Protein AF-A0A1D6E567-F1 (afdb_monomer_lite)

Sequence (140 aa):
MVDAGRLPPLGPAAMFMQGTKRMPGTAVTKSVVATEPGGKKREEIFVDIIERISVTFSSSGYILTSEIDGTIQMKSYLTGNPEIRLALNEDLSIGRTGSSSYDYRSSSGGGTVILDDCNFHESVHLDSFDIDRTLTLVST

Secondary structure (DSSP, 8-state):
------PPP--GGGGG--------GGGGGS-TT---TTPPPP--EEEEEEEEEEEEE-TTS-EEEEEEEEEEEEEE--TT---EEEE--TT-EES--S--------TTS----EES-----TTEE-TTHHHH-EEEE---

Structure (mmCIF, N/CA/C/O backbone):
data_AF-A0A1D6E567-F1
#
_entry.id   AF-A0A1D6E567-F1
#
loop_
_atom_site.group_PDB
_atom_site.id
_atom_site.type_symbol
_atom_site.label_atom_id
_atom_site.label_alt_id
_atom_site.label_comp_id
_atom_site.label_asym_id
_atom_site.label_entity_id
_atom_site.label_seq_id
_atom_site.pdbx_PDB_ins_code
_atom_site.Cartn_x
_atom_site.Cartn_y
_atom_site.Cartn_z
_atom_site.occupancy
_atom_site.B_iso_or_equiv
_atom_site.auth_seq_id
_atom_site.auth_comp_id
_atom_site.auth_asym_id
_atom_site.auth_atom_id
_atom_site.pdbx_PDB_model_num
ATOM 1 N N . MET A 1 1 ? 13.435 2.380 69.850 1.00 41.59 1 MET A N 1
ATOM 2 C CA . MET A 1 1 ? 14.507 1.373 69.713 1.00 41.59 1 MET A CA 1
ATOM 3 C C . MET A 1 1 ? 14.125 0.493 68.537 1.00 41.59 1 MET A C 1
ATOM 5 O O . MET A 1 1 ? 13.163 -0.249 68.654 1.00 41.59 1 MET A O 1
ATOM 9 N N . VAL A 1 2 ? 14.746 0.719 67.379 1.00 43.09 2 VAL A N 1
ATOM 10 C CA . VAL A 1 2 ? 14.438 0.023 66.118 1.00 43.09 2 VAL A CA 1
ATOM 11 C C . VAL A 1 2 ? 15.295 -1.237 66.016 1.00 43.09 2 VAL A C 1
ATOM 13 O O . VAL A 1 2 ? 16.497 -1.175 66.259 1.00 43.09 2 VAL A O 1
ATOM 16 N N . ASP A 1 3 ? 14.661 -2.367 65.713 1.00 40.09 3 ASP A N 1
ATOM 17 C CA . ASP A 1 3 ? 15.314 -3.663 65.533 1.00 40.09 3 ASP A CA 1
ATOM 18 C C . ASP A 1 3 ? 16.000 -3.710 64.157 1.00 40.09 3 ASP A C 1
ATOM 20 O O . ASP A 1 3 ? 15.374 -3.468 63.121 1.00 40.09 3 ASP A O 1
ATOM 24 N N . ALA A 1 4 ? 17.312 -3.941 64.150 1.00 46.66 4 ALA A N 1
ATOM 25 C CA . ALA A 1 4 ? 18.139 -3.932 62.952 1.00 46.66 4 ALA A CA 1
ATOM 26 C C . ALA A 1 4 ? 18.095 -5.314 62.285 1.00 46.66 4 ALA A C 1
ATOM 28 O O . ALA A 1 4 ? 18.842 -6.225 62.643 1.00 46.66 4 ALA A O 1
ATOM 29 N N . GLY A 1 5 ? 17.219 -5.455 61.287 1.00 46.22 5 GLY A N 1
ATOM 30 C CA . GLY A 1 5 ? 17.139 -6.634 60.427 1.00 46.22 5 GLY A CA 1
ATOM 31 C C . GLY A 1 5 ? 18.488 -6.962 59.774 1.00 46.22 5 GLY A C 1
ATOM 32 O O . GLY A 1 5 ? 19.030 -6.199 58.976 1.00 46.22 5 GLY A O 1
ATOM 33 N N . ARG A 1 6 ? 19.028 -8.122 60.139 1.00 49.81 6 ARG A N 1
ATOM 34 C CA . ARG A 1 6 ? 20.304 -8.697 59.702 1.00 49.81 6 ARG A CA 1
ATOM 35 C C . ARG A 1 6 ? 20.262 -9.066 58.208 1.00 49.81 6 ARG A C 1
ATOM 37 O O . ARG A 1 6 ? 19.585 -10.018 57.832 1.00 49.81 6 ARG A O 1
ATOM 44 N N . LEU A 1 7 ? 21.008 -8.349 57.363 1.00 55.38 7 LEU A N 1
ATOM 45 C CA . LEU A 1 7 ? 21.231 -8.712 55.953 1.00 55.38 7 LEU A CA 1
ATOM 46 C C . LEU A 1 7 ? 22.283 -9.840 55.843 1.00 55.38 7 LEU A C 1
ATOM 48 O O . LEU A 1 7 ? 23.283 -9.799 56.567 1.00 55.38 7 LEU A O 1
ATOM 52 N N . PRO A 1 8 ? 22.103 -10.846 54.964 1.00 54.75 8 PRO A N 1
ATOM 53 C CA . PRO A 1 8 ? 23.105 -11.890 54.749 1.00 54.75 8 PRO A CA 1
ATOM 54 C C . PRO A 1 8 ? 24.309 -11.362 53.938 1.00 54.75 8 PRO A C 1
ATOM 56 O O . PRO A 1 8 ? 24.140 -10.465 53.107 1.00 54.75 8 PRO A O 1
ATOM 59 N N . PRO A 1 9 ? 25.529 -11.896 54.149 1.00 52.22 9 PRO A N 1
ATOM 60 C CA . PRO A 1 9 ? 26.730 -11.396 53.489 1.00 52.22 9 PRO A CA 1
ATOM 61 C C . PRO A 1 9 ? 26.778 -11.844 52.022 1.00 52.22 9 PRO A C 1
ATOM 63 O O . PRO A 1 9 ? 26.657 -13.028 51.707 1.00 52.22 9 PRO A O 1
ATOM 66 N N . LEU A 1 10 ? 26.979 -10.882 51.122 1.00 56.91 10 LEU A N 1
ATOM 67 C CA . LEU A 1 10 ? 27.184 -11.121 49.696 1.00 56.91 10 LEU A CA 1
ATOM 68 C C . LEU A 1 10 ? 28.543 -11.804 49.488 1.00 56.91 10 LEU A C 1
ATOM 70 O O . LEU A 1 10 ? 29.593 -11.216 49.738 1.00 56.91 10 LEU A O 1
ATOM 74 N N . GLY A 1 11 ? 28.516 -13.064 49.057 1.00 57.28 11 GLY A N 1
ATOM 75 C CA . GLY A 1 11 ? 29.715 -13.807 48.680 1.00 57.28 11 GLY A CA 1
ATOM 76 C C . GLY A 1 11 ? 30.349 -13.288 47.379 1.00 57.28 11 GLY A C 1
ATOM 77 O O . GLY A 1 11 ? 29.719 -12.538 46.628 1.00 57.28 11 GLY A O 1
ATOM 78 N N . PRO A 1 12 ? 31.574 -13.733 47.051 1.00 51.78 12 PRO A N 1
ATOM 79 C CA . PRO A 1 12 ? 32.356 -13.239 45.909 1.00 51.78 12 PRO A CA 1
ATOM 80 C C . PRO A 1 12 ? 31.699 -13.469 44.533 1.00 51.78 12 PRO A C 1
ATOM 82 O O . PRO A 1 12 ? 32.108 -12.864 43.546 1.00 51.78 12 PRO A O 1
ATOM 85 N N . ALA A 1 13 ? 30.645 -14.290 44.458 1.00 47.78 13 ALA A N 1
ATOM 86 C CA . ALA A 1 13 ? 29.848 -14.505 43.250 1.00 47.78 13 ALA A CA 1
ATOM 87 C C . ALA A 1 13 ? 28.893 -13.339 42.907 1.00 47.78 13 ALA A C 1
ATOM 89 O O . ALA A 1 13 ? 28.409 -13.267 41.779 1.00 47.78 13 ALA A O 1
ATOM 90 N N . ALA A 1 14 ? 28.645 -12.398 43.828 1.00 50.72 14 ALA A N 1
ATOM 91 C CA . ALA A 1 14 ? 27.779 -11.240 43.570 1.00 50.72 14 ALA A CA 1
ATOM 92 C C . ALA A 1 14 ? 28.376 -10.239 42.555 1.00 50.72 14 ALA A C 1
ATOM 94 O O . ALA A 1 14 ? 27.652 -9.412 42.007 1.00 50.72 14 ALA A O 1
ATOM 95 N N . MET A 1 15 ? 29.678 -10.337 42.266 1.00 50.78 15 MET A N 1
ATOM 96 C CA . MET A 1 15 ? 30.393 -9.456 41.332 1.00 50.78 15 MET A CA 1
ATOM 97 C C . MET A 1 15 ? 30.229 -9.841 39.849 1.00 50.78 15 MET A C 1
ATOM 99 O O . MET A 1 15 ? 30.608 -9.057 38.984 1.00 50.78 15 MET A O 1
ATOM 103 N N . PHE A 1 16 ? 29.658 -11.010 39.526 1.00 52.59 16 PHE A N 1
ATOM 104 C CA . PHE A 1 16 ? 29.587 -11.518 38.142 1.00 52.59 16 PHE A CA 1
ATOM 105 C C . PHE A 1 16 ? 28.189 -11.501 37.508 1.00 52.59 16 PHE A C 1
ATOM 107 O O . PHE A 1 16 ? 28.005 -12.014 36.407 1.00 52.59 16 PHE A O 1
ATOM 114 N N . MET A 1 17 ? 27.204 -10.853 38.135 1.00 49.03 17 MET A N 1
ATOM 115 C CA . MET A 1 17 ? 25.887 -10.621 37.525 1.00 49.03 17 MET A CA 1
ATOM 116 C C . MET A 1 17 ? 25.746 -9.194 36.986 1.00 49.03 17 MET A C 1
ATOM 118 O O . MET A 1 17 ? 24.691 -8.578 37.107 1.00 49.03 17 MET A O 1
ATOM 122 N N . GLN A 1 18 ? 26.774 -8.659 36.321 1.00 51.62 18 GLN A N 1
ATOM 123 C CA . GLN A 1 18 ? 26.554 -7.558 35.383 1.00 51.62 18 GLN A CA 1
ATOM 124 C C . GLN A 1 18 ? 26.043 -8.160 34.074 1.00 51.62 18 GLN A C 1
ATOM 126 O O . GLN A 1 18 ? 26.746 -8.236 33.067 1.00 51.62 18 GLN A O 1
ATOM 131 N N . GLY A 1 19 ? 24.802 -8.654 34.127 1.00 45.00 19 GLY A N 1
ATOM 132 C CA . GLY A 1 19 ? 24.069 -9.076 32.949 1.00 45.00 19 GLY A CA 1
ATOM 133 C C . GLY A 1 19 ? 24.108 -7.928 31.957 1.00 45.00 19 GLY A C 1
ATOM 134 O O . GLY A 1 19 ? 23.579 -6.848 32.225 1.00 45.00 19 GLY A O 1
ATOM 135 N N . THR A 1 20 ? 24.790 -8.135 30.833 1.00 46.91 20 THR A N 1
ATOM 136 C CA . THR A 1 20 ? 24.718 -7.228 29.700 1.00 46.91 20 THR A CA 1
ATOM 137 C C . THR A 1 20 ? 23.246 -7.146 29.338 1.00 46.91 20 THR A C 1
ATOM 139 O O . THR A 1 20 ? 22.691 -8.073 28.748 1.00 46.91 20 THR A O 1
ATOM 142 N N . LYS A 1 21 ? 22.586 -6.067 29.764 1.00 50.72 21 LYS A N 1
ATOM 143 C CA . LYS A 1 21 ? 21.187 -5.779 29.466 1.00 50.72 21 LYS A CA 1
ATOM 144 C C . LYS A 1 21 ? 21.122 -5.412 27.987 1.00 50.72 21 LYS A C 1
ATOM 146 O O . LYS A 1 21 ? 20.974 -4.249 27.628 1.00 50.72 21 LYS A O 1
ATOM 151 N N . ARG A 1 22 ? 21.321 -6.401 27.114 1.00 51.53 22 ARG A N 1
ATOM 152 C CA . ARG A 1 22 ? 21.019 -6.268 25.696 1.00 51.53 22 ARG A CA 1
ATOM 153 C C . ARG A 1 22 ? 19.518 -6.046 25.639 1.00 51.53 22 ARG A C 1
ATOM 155 O O . ARG A 1 22 ? 18.746 -6.926 26.017 1.00 51.53 22 ARG A O 1
ATOM 162 N N . MET A 1 23 ? 19.117 -4.830 25.276 1.00 53.44 23 MET A N 1
ATOM 163 C CA . MET A 1 23 ? 17.711 -4.549 25.032 1.00 53.44 23 MET A CA 1
ATOM 164 C C . MET A 1 23 ? 17.214 -5.528 23.960 1.00 53.44 23 MET A C 1
ATOM 166 O O . MET A 1 23 ? 17.899 -5.699 22.949 1.00 53.44 23 MET A O 1
ATOM 170 N N . PRO A 1 24 ? 16.062 -6.189 24.165 1.00 52.03 24 PRO A N 1
ATOM 171 C CA . PRO A 1 24 ? 15.444 -6.993 23.121 1.00 52.03 24 PRO A CA 1
ATOM 172 C C . PRO A 1 24 ? 15.260 -6.147 21.855 1.00 52.03 24 PRO A C 1
ATOM 174 O O . PRO A 1 24 ? 14.858 -4.986 21.950 1.00 52.03 24 PRO A O 1
ATOM 177 N N . GLY A 1 25 ? 15.509 -6.726 20.674 1.00 51.50 25 GLY A N 1
ATOM 178 C CA . GLY A 1 25 ? 15.410 -6.044 19.370 1.00 51.50 25 GLY A CA 1
ATOM 179 C C . GLY A 1 25 ? 14.028 -5.456 19.047 1.00 51.50 25 GLY A C 1
ATOM 180 O O . GLY A 1 25 ? 13.873 -4.706 18.094 1.00 51.50 25 GLY A O 1
ATOM 181 N N . THR A 1 26 ? 13.025 -5.723 19.882 1.00 50.31 26 THR A N 1
ATOM 182 C CA . THR A 1 26 ? 11.692 -5.115 19.821 1.00 50.31 26 THR A CA 1
ATOM 183 C C . THR A 1 26 ? 11.649 -3.677 20.354 1.00 50.31 26 THR A C 1
ATOM 185 O O . THR A 1 26 ? 10.609 -3.028 20.256 1.00 50.31 26 THR A O 1
ATOM 188 N N . ALA A 1 27 ? 12.737 -3.170 20.949 1.00 48.47 27 ALA A N 1
ATOM 189 C CA . ALA A 1 27 ? 12.806 -1.819 21.515 1.00 48.47 27 ALA A CA 1
ATOM 190 C C . ALA A 1 27 ? 12.681 -0.697 20.468 1.00 48.47 27 ALA A C 1
ATOM 192 O O . ALA A 1 27 ? 12.402 0.436 20.839 1.00 48.47 27 ALA A O 1
ATOM 193 N N . VAL A 1 28 ? 12.823 -1.012 19.177 1.00 51.72 28 VAL A N 1
ATOM 194 C CA . VAL A 1 28 ? 12.699 -0.035 18.083 1.00 51.72 28 VAL A CA 1
ATOM 195 C C . VAL A 1 28 ? 11.240 0.389 17.843 1.00 51.72 28 VAL A C 1
ATOM 197 O O . VAL A 1 28 ? 11.003 1.472 17.329 1.00 51.72 28 VAL A O 1
ATOM 200 N N . THR A 1 29 ? 10.245 -0.400 18.277 1.00 52.31 29 THR A N 1
ATOM 201 C CA . THR A 1 29 ? 8.812 -0.127 17.997 1.00 52.31 29 THR A CA 1
ATOM 202 C C . THR A 1 29 ? 8.002 0.339 19.209 1.00 52.31 29 THR A C 1
ATOM 204 O O . THR A 1 29 ? 6.770 0.355 19.166 1.00 52.31 29 THR A O 1
ATOM 207 N N . LYS A 1 30 ? 8.661 0.688 20.322 1.00 54.69 30 LYS A N 1
ATOM 208 C CA . LYS A 1 30 ? 7.973 1.234 21.499 1.00 54.69 30 LYS A CA 1
ATOM 209 C C . LYS A 1 30 ? 8.005 2.757 21.452 1.00 54.69 30 LYS A C 1
ATOM 211 O O . LYS A 1 30 ? 9.076 3.350 21.507 1.00 54.69 30 LYS A O 1
ATOM 216 N N . SER A 1 31 ? 6.823 3.368 21.385 1.00 52.22 31 SER A N 1
ATOM 217 C CA . SER A 1 31 ? 6.637 4.816 21.512 1.00 52.22 31 SER A CA 1
ATOM 218 C C . SER A 1 31 ? 7.363 5.340 22.760 1.00 52.22 31 SER A C 1
ATOM 220 O O . SER A 1 31 ? 7.114 4.878 23.874 1.00 52.22 31 SER A O 1
ATOM 222 N N . VAL A 1 32 ? 8.273 6.303 22.576 1.00 56.28 32 VAL A N 1
ATOM 223 C CA . VAL A 1 32 ? 9.051 6.954 23.654 1.00 56.28 32 VAL A CA 1
ATOM 224 C C . VAL A 1 32 ? 8.174 7.882 24.513 1.00 56.28 32 VAL A C 1
ATOM 226 O O . VAL A 1 32 ? 8.598 8.362 25.559 1.00 56.28 32 VAL A O 1
ATOM 229 N N . VAL A 1 33 ? 6.919 8.116 24.120 1.00 56.88 33 VAL A N 1
ATOM 230 C CA . VAL A 1 33 ? 6.078 9.186 24.676 1.00 56.88 33 VAL A CA 1
ATOM 231 C C . VAL A 1 33 ? 5.326 8.778 25.962 1.00 56.88 33 VAL A C 1
ATOM 233 O O . VAL A 1 33 ? 4.558 9.580 26.489 1.00 56.88 33 VAL A O 1
ATOM 236 N N . ALA A 1 34 ? 5.514 7.574 26.521 1.00 53.97 34 ALA A N 1
ATOM 237 C CA . ALA A 1 34 ? 4.711 7.110 27.663 1.00 53.97 34 ALA A CA 1
ATOM 238 C C . ALA A 1 34 ? 5.506 6.371 28.756 1.00 53.97 34 ALA A C 1
ATOM 240 O O . ALA A 1 34 ? 5.520 5.145 28.817 1.00 53.97 34 ALA A O 1
ATOM 241 N N . THR A 1 35 ? 6.066 7.121 29.704 1.00 53.28 35 THR A N 1
ATOM 242 C CA . THR A 1 35 ? 6.341 6.608 31.059 1.00 53.28 35 THR A CA 1
ATOM 243 C C . THR A 1 35 ? 5.948 7.653 32.097 1.00 53.28 35 THR A C 1
ATOM 245 O O . THR A 1 35 ? 6.804 8.236 32.752 1.00 53.28 35 THR A O 1
ATOM 248 N N . GLU A 1 36 ? 4.645 7.901 32.253 1.00 55.38 36 GLU A N 1
ATOM 249 C CA . GLU A 1 36 ? 4.124 8.528 33.473 1.00 55.38 36 GLU A CA 1
ATOM 250 C C .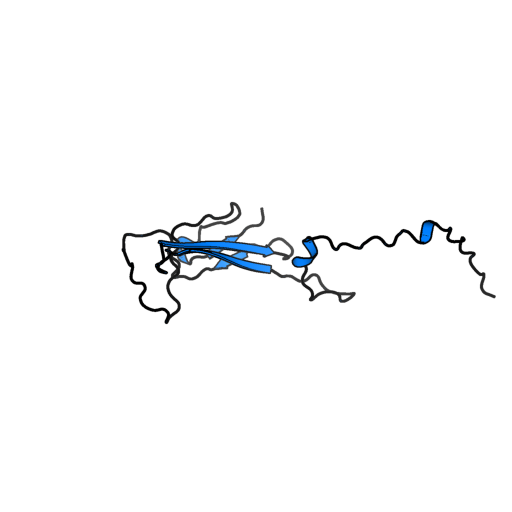 GLU A 1 36 ? 3.483 7.451 34.366 1.00 55.38 36 GLU A C 1
ATOM 252 O O . GLU A 1 36 ? 2.752 6.606 33.837 1.00 55.38 36 GLU A O 1
ATOM 257 N N . PRO A 1 37 ? 3.698 7.450 35.700 1.00 51.88 37 PRO A N 1
ATOM 258 C CA . PRO A 1 37 ? 3.296 6.350 36.594 1.00 51.88 37 PRO A CA 1
ATOM 259 C C . PRO A 1 37 ? 1.777 6.179 36.799 1.00 51.88 37 PRO A C 1
ATOM 261 O O . PRO A 1 37 ? 1.363 5.378 37.631 1.00 51.88 37 PRO A O 1
ATOM 264 N N . GLY A 1 38 ? 0.944 6.913 36.056 1.00 60.91 38 GLY A N 1
ATOM 265 C CA . GLY A 1 38 ? -0.521 6.803 36.046 1.00 60.91 38 GLY A CA 1
ATOM 266 C C . GLY A 1 38 ? -1.132 6.853 34.639 1.00 60.91 38 GLY A C 1
ATOM 267 O O . GLY A 1 38 ? -2.318 7.147 34.495 1.00 60.91 38 GLY A O 1
ATOM 268 N N . GLY A 1 39 ? -0.323 6.634 33.596 1.00 57.22 39 GLY A N 1
ATOM 269 C CA . GLY A 1 39 ? -0.695 6.881 32.203 1.00 57.22 39 GLY A CA 1
ATOM 270 C C . GLY A 1 39 ? -1.813 5.971 31.694 1.00 57.22 39 GLY A C 1
ATOM 271 O O . GLY A 1 39 ? -1.663 4.752 31.634 1.00 57.22 39 GLY A O 1
ATOM 272 N N . LYS A 1 40 ? -2.929 6.578 31.277 1.00 62.38 40 LYS A N 1
ATOM 273 C CA . LYS A 1 40 ? -3.999 5.904 30.529 1.00 62.38 40 LYS A CA 1
ATOM 274 C C . LYS A 1 40 ? -3.402 5.201 29.305 1.00 62.38 40 LYS A C 1
ATOM 276 O O . LYS A 1 40 ? -2.556 5.781 28.621 1.00 62.38 40 LYS A O 1
ATOM 281 N N . LYS A 1 41 ? -3.854 3.971 29.030 1.00 70.31 41 LYS A N 1
ATOM 282 C CA . LYS A 1 41 ? -3.531 3.251 27.791 1.00 70.31 41 LYS A CA 1
ATOM 283 C C . LYS A 1 41 ? -3.886 4.167 26.614 1.00 70.31 41 LYS A C 1
ATOM 285 O O . LYS A 1 41 ? -4.999 4.689 26.571 1.00 70.31 41 LYS A O 1
ATOM 290 N N . ARG A 1 42 ? -2.909 4.448 25.750 1.00 79.69 42 ARG A N 1
ATOM 291 C CA . ARG A 1 42 ? -3.095 5.354 24.616 1.00 79.69 42 ARG A CA 1
ATOM 292 C C . ARG A 1 42 ? -3.625 4.574 23.427 1.00 79.69 42 ARG A C 1
ATOM 294 O O . ARG A 1 42 ? -3.121 3.501 23.110 1.00 79.69 42 ARG A O 1
ATOM 301 N N . GLU A 1 43 ? -4.648 5.137 22.813 1.00 90.00 43 GLU A N 1
ATOM 302 C CA . GLU A 1 43 ? -5.314 4.608 21.635 1.00 90.00 43 GLU A CA 1
ATOM 303 C C . GLU A 1 43 ? -4.587 5.178 20.411 1.00 90.00 43 GLU A C 1
ATOM 305 O O . GLU A 1 43 ? -4.832 6.312 20.004 1.00 90.00 43 GLU A O 1
ATOM 310 N N . GLU A 1 44 ? -3.615 4.427 19.892 1.00 91.06 44 GLU A N 1
ATOM 311 C CA . GLU A 1 44 ? -2.703 4.872 18.832 1.00 91.06 44 GLU A CA 1
ATOM 312 C C . GLU A 1 44 ? -2.651 3.837 17.696 1.00 91.06 44 GLU A C 1
ATOM 314 O O . GLU A 1 44 ? -2.706 2.628 17.934 1.00 91.06 44 GLU A O 1
ATOM 319 N N . ILE A 1 45 ? -2.509 4.313 16.458 1.00 91.88 45 ILE A N 1
ATOM 320 C CA . ILE A 1 45 ? -2.185 3.497 15.282 1.00 91.88 45 ILE A CA 1
ATOM 321 C C . ILE A 1 45 ? -0.895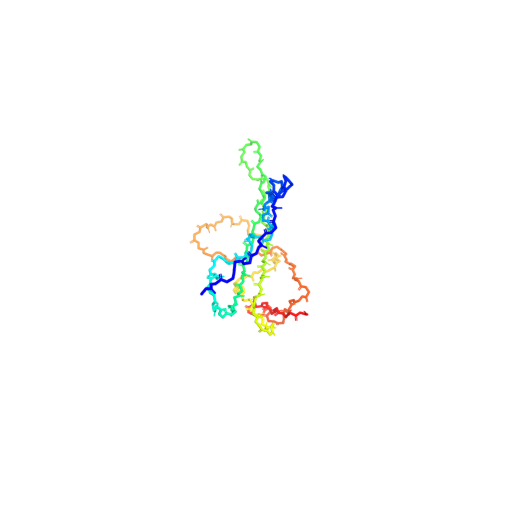 4.051 14.684 1.00 91.88 45 ILE A C 1
ATOM 323 O O . ILE A 1 45 ? -0.731 5.264 14.564 1.00 91.88 45 ILE A O 1
ATOM 327 N N . PHE A 1 46 ? -0.000 3.154 14.289 1.00 94.31 46 PHE A N 1
ATOM 328 C CA . PHE A 1 46 ? 1.208 3.474 13.542 1.00 94.31 46 PHE A CA 1
ATOM 329 C C . PHE A 1 46 ? 1.057 2.933 12.127 1.00 94.31 46 PHE A C 1
ATOM 331 O O . PHE A 1 46 ? 0.625 1.792 11.948 1.00 94.31 46 PHE A O 1
ATOM 338 N N . VAL A 1 47 ? 1.386 3.762 11.142 1.00 95.06 47 VAL A N 1
ATOM 339 C CA . VAL A 1 47 ? 1.325 3.423 9.721 1.00 95.06 47 VAL A CA 1
ATOM 340 C C . VAL A 1 47 ? 2.674 3.768 9.116 1.00 95.06 47 VAL A C 1
ATOM 342 O O . VAL A 1 47 ? 3.049 4.938 9.073 1.00 95.06 47 VAL A O 1
ATOM 345 N N . ASP A 1 48 ? 3.383 2.747 8.658 1.00 95.81 48 ASP A N 1
ATOM 346 C CA . ASP A 1 48 ? 4.665 2.875 7.985 1.00 95.81 48 ASP A CA 1
ATOM 347 C C . ASP A 1 48 ? 4.458 2.622 6.488 1.00 95.81 48 ASP A C 1
ATOM 3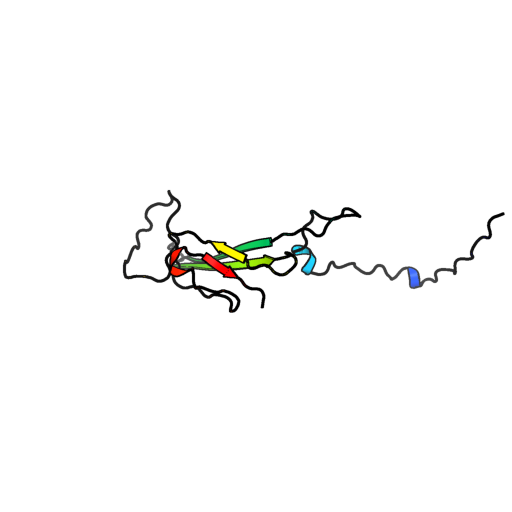49 O O . ASP A 1 48 ? 3.948 1.575 6.085 1.00 95.81 48 ASP A O 1
ATOM 353 N N . ILE A 1 49 ? 4.857 3.585 5.659 1.00 94.94 49 ILE A N 1
ATOM 354 C CA . ILE A 1 49 ? 4.895 3.449 4.199 1.00 94.94 49 ILE A CA 1
ATOM 355 C C . ILE A 1 49 ? 6.354 3.217 3.825 1.00 94.94 49 ILE A C 1
ATOM 357 O O . ILE A 1 49 ? 7.195 4.102 3.989 1.00 94.94 49 ILE A O 1
ATOM 361 N N . ILE A 1 50 ? 6.663 2.001 3.387 1.00 95.75 50 ILE A N 1
ATOM 362 C CA . ILE A 1 50 ? 8.026 1.568 3.088 1.00 95.75 50 ILE A CA 1
ATOM 363 C C . ILE A 1 50 ? 8.141 1.381 1.583 1.00 95.75 50 ILE A C 1
ATOM 365 O O . ILE A 1 50 ? 7.452 0.542 1.014 1.00 95.75 50 ILE A O 1
ATOM 369 N N . GLU A 1 51 ? 9.043 2.124 0.951 1.00 95.75 51 GLU A N 1
ATOM 370 C CA . GLU A 1 51 ? 9.297 2.042 -0.486 1.00 95.75 51 GLU A CA 1
ATOM 371 C C . GLU A 1 51 ? 10.753 1.662 -0.745 1.00 95.75 51 GLU A C 1
ATOM 373 O O . GLU A 1 51 ? 11.688 2.319 -0.274 1.00 95.75 51 GLU A O 1
ATOM 378 N N . ARG A 1 52 ? 10.958 0.586 -1.506 1.00 95.50 52 ARG A N 1
ATOM 379 C CA . ARG A 1 52 ? 12.274 0.146 -1.963 1.00 95.50 52 ARG A CA 1
ATOM 380 C C . ARG A 1 52 ? 12.440 0.494 -3.432 1.00 95.50 52 ARG A C 1
ATOM 382 O O . ARG A 1 52 ? 11.855 -0.146 -4.299 1.00 95.50 52 ARG A O 1
ATOM 389 N N . ILE A 1 53 ? 13.293 1.475 -3.697 1.00 95.50 53 ILE A N 1
ATOM 390 C CA . ILE A 1 53 ? 13.647 1.878 -5.055 1.00 95.50 53 ILE A CA 1
ATOM 391 C C . ILE A 1 53 ? 14.855 1.058 -5.513 1.00 95.50 53 ILE A C 1
ATOM 393 O O . ILE A 1 53 ? 15.924 1.130 -4.899 1.00 95.50 53 ILE A O 1
ATOM 397 N N . SER A 1 54 ? 14.698 0.305 -6.599 1.00 95.69 54 SER A N 1
ATOM 398 C CA . SER A 1 54 ? 15.782 -0.464 -7.214 1.00 95.69 54 SER A CA 1
ATOM 399 C C . SER A 1 54 ? 16.056 0.079 -8.615 1.00 95.69 54 SER A C 1
ATOM 401 O O . SER A 1 54 ? 15.184 0.075 -9.482 1.00 95.69 54 SER A O 1
ATOM 403 N N . VAL A 1 55 ? 17.275 0.579 -8.834 1.00 95.94 55 VAL A N 1
ATOM 404 C CA . VAL A 1 55 ? 17.685 1.196 -10.103 1.00 95.94 55 VAL A CA 1
ATOM 405 C C . VAL A 1 55 ? 19.007 0.600 -10.562 1.00 95.94 55 VAL A C 1
ATOM 407 O O . VAL A 1 55 ? 19.977 0.578 -9.804 1.00 95.94 55 VAL A O 1
ATOM 410 N N . THR A 1 56 ? 19.062 0.159 -11.817 1.00 96.06 56 THR A N 1
ATOM 411 C CA . THR A 1 56 ? 20.298 -0.317 -12.454 1.00 96.06 56 THR A CA 1
ATOM 412 C C . THR A 1 56 ? 20.745 0.681 -13.506 1.00 96.06 56 THR A C 1
ATOM 414 O O . THR A 1 56 ? 19.959 1.060 -14.371 1.00 96.06 56 THR A O 1
ATOM 417 N N . PHE A 1 57 ? 22.021 1.063 -13.475 1.00 97.31 57 PHE A N 1
ATOM 418 C CA . PHE A 1 57 ? 22.626 1.960 -14.458 1.00 97.31 57 PHE A CA 1
ATOM 419 C C . PHE A 1 57 ? 23.616 1.208 -15.351 1.00 97.31 57 PHE A C 1
ATOM 421 O O . PHE A 1 57 ? 24.312 0.297 -14.899 1.00 97.31 57 PHE A O 1
ATOM 428 N N . SER A 1 58 ? 23.716 1.607 -16.616 1.00 96.75 58 SER A N 1
ATOM 429 C CA . SER A 1 58 ? 24.820 1.215 -17.489 1.00 96.75 58 SER A CA 1
ATOM 430 C C . SER A 1 58 ? 26.121 1.897 -17.049 1.00 96.75 58 SER A C 1
ATOM 432 O O . SER A 1 58 ? 26.111 2.911 -16.350 1.00 96.75 58 SER A O 1
ATOM 434 N N . SER A 1 59 ? 27.263 1.409 -17.536 1.00 96.69 59 SER A N 1
ATOM 435 C CA . SER A 1 59 ? 28.566 2.064 -17.323 1.00 96.69 59 SER A CA 1
ATOM 436 C C . SER A 1 59 ? 28.649 3.483 -17.905 1.00 96.69 59 SER A C 1
ATO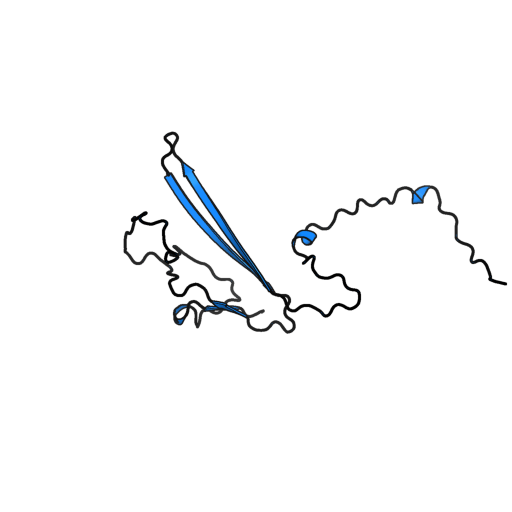M 438 O O . SER A 1 59 ? 29.487 4.272 -17.483 1.00 96.69 59 SER A O 1
ATOM 440 N N . SER A 1 60 ? 27.775 3.813 -18.858 1.00 96.69 60 SER A N 1
ATOM 441 C CA . SER A 1 60 ? 27.610 5.148 -19.442 1.00 96.69 60 SER A CA 1
ATOM 442 C C . SER A 1 60 ? 26.627 6.045 -18.680 1.00 96.69 60 SER A C 1
ATOM 444 O O . SER A 1 60 ? 26.440 7.194 -19.073 1.00 96.69 60 SER A O 1
ATOM 446 N N . GLY A 1 61 ? 26.015 5.551 -17.598 1.00 91.75 61 GLY A N 1
ATOM 447 C CA . GLY A 1 61 ? 25.096 6.314 -16.750 1.00 91.75 61 GLY A CA 1
ATOM 448 C C . GLY A 1 61 ? 23.634 6.314 -17.207 1.00 91.75 61 GLY A C 1
ATOM 449 O O . GLY A 1 61 ? 22.830 7.047 -16.637 1.00 91.75 61 GLY A O 1
ATOM 450 N N . TYR A 1 62 ? 23.259 5.504 -18.203 1.00 93.69 62 TYR A N 1
ATOM 451 C CA . TYR A 1 62 ? 21.854 5.349 -18.598 1.00 93.69 62 TYR A CA 1
ATOM 452 C C . TYR A 1 62 ? 21.120 4.405 -17.647 1.00 93.69 62 TYR A C 1
ATOM 454 O O . TYR A 1 62 ? 21.678 3.397 -17.222 1.00 93.69 62 TYR A O 1
ATOM 462 N N . ILE A 1 63 ? 19.854 4.695 -17.352 1.00 93.00 63 ILE A N 1
ATOM 463 C CA . ILE A 1 63 ? 18.996 3.813 -16.553 1.00 93.00 63 ILE A CA 1
ATOM 464 C C . ILE A 1 63 ? 18.603 2.602 -17.407 1.00 93.00 63 ILE A C 1
ATOM 466 O O . ILE A 1 63 ? 18.033 2.756 -18.485 1.00 93.00 63 ILE A O 1
ATOM 470 N N . LEU A 1 64 ? 18.917 1.404 -16.921 1.00 94.56 64 LEU A N 1
ATOM 471 C CA . LEU A 1 64 ? 18.534 0.128 -17.527 1.00 94.56 64 LEU A CA 1
ATOM 472 C C . LEU A 1 64 ? 17.229 -0.395 -16.927 1.00 94.56 64 LEU A C 1
ATOM 474 O O . LEU A 1 64 ? 16.342 -0.823 -17.659 1.00 94.56 64 LEU A O 1
ATOM 478 N N . THR A 1 65 ? 17.109 -0.341 -15.600 1.00 92.62 65 THR A N 1
ATOM 479 C CA . THR A 1 65 ? 15.896 -0.719 -14.868 1.00 92.62 65 THR A CA 1
ATOM 480 C C . THR A 1 65 ? 15.626 0.291 -13.765 1.00 92.62 65 THR A C 1
ATOM 482 O O . THR A 1 65 ? 16.563 0.840 -13.186 1.00 92.62 65 THR A O 1
ATOM 485 N N . SER A 1 66 ? 14.350 0.541 -13.493 1.00 92.56 66 SER A N 1
ATOM 486 C CA . SER A 1 66 ? 13.876 1.379 -12.395 1.00 92.56 66 SER A CA 1
ATOM 487 C C . SER A 1 66 ? 12.552 0.802 -11.921 1.00 92.56 66 SER A C 1
ATOM 489 O O . SER A 1 66 ? 11.585 0.797 -12.679 1.00 92.56 66 SER A O 1
ATOM 491 N N . GLU A 1 67 ? 12.522 0.311 -10.693 1.00 92.12 67 GLU A N 1
ATOM 492 C CA . GLU A 1 67 ? 11.336 -0.269 -10.064 1.00 92.12 67 GLU A CA 1
ATOM 493 C C . GLU A 1 67 ? 11.189 0.261 -8.635 1.00 92.12 67 GLU A C 1
ATOM 495 O O . GLU A 1 67 ? 12.176 0.601 -7.972 1.00 92.12 67 GLU A O 1
ATOM 500 N N . ILE A 1 68 ? 9.944 0.336 -8.172 1.00 94.44 68 ILE A N 1
ATOM 501 C CA . ILE A 1 68 ? 9.595 0.703 -6.803 1.00 94.44 68 ILE A CA 1
ATOM 502 C C . ILE A 1 68 ? 8.747 -0.438 -6.250 1.00 94.44 68 ILE A C 1
ATOM 504 O O . ILE A 1 68 ? 7.676 -0.717 -6.780 1.00 94.44 68 ILE A O 1
ATOM 508 N N . ASP A 1 69 ? 9.233 -1.094 -5.199 1.00 94.75 69 ASP A N 1
ATOM 509 C CA . ASP A 1 69 ? 8.461 -2.078 -4.439 1.00 94.75 69 ASP A CA 1
ATOM 510 C C . ASP A 1 69 ? 8.013 -1.450 -3.114 1.00 94.75 69 ASP A C 1
ATOM 512 O O . ASP A 1 69 ? 8.848 -1.107 -2.269 1.00 94.75 69 ASP A O 1
ATOM 516 N N . GLY A 1 70 ? 6.704 -1.245 -2.970 1.00 95.56 70 GLY A N 1
ATOM 517 C CA . GLY A 1 70 ? 6.083 -0.542 -1.851 1.00 95.56 70 GLY A CA 1
ATOM 518 C C . GLY A 1 70 ? 5.319 -1.474 -0.912 1.00 95.56 70 GLY A C 1
ATOM 519 O O . GLY A 1 70 ? 4.702 -2.450 -1.331 1.00 95.56 70 GLY A O 1
ATOM 520 N N . THR A 1 71 ? 5.317 -1.175 0.384 1.00 95.69 71 THR A N 1
ATOM 521 C CA . THR A 1 71 ? 4.507 -1.885 1.381 1.00 95.69 71 THR A CA 1
ATOM 522 C C . THR A 1 71 ? 3.978 -0.911 2.424 1.00 95.69 71 THR A C 1
ATOM 524 O O . THR A 1 71 ? 4.728 -0.105 2.972 1.00 95.69 71 THR A O 1
ATOM 527 N N . ILE A 1 72 ? 2.690 -1.029 2.744 1.00 95.19 72 ILE A N 1
ATOM 528 C CA . ILE A 1 72 ? 2.067 -0.328 3.869 1.00 95.19 72 ILE A CA 1
ATOM 529 C C . ILE A 1 72 ? 2.012 -1.296 5.049 1.00 95.19 72 ILE A C 1
ATOM 531 O O . ILE A 1 72 ? 1.370 -2.344 4.972 1.00 95.19 72 ILE A O 1
ATOM 535 N N . GLN A 1 73 ? 2.685 -0.955 6.145 1.00 94.06 73 GLN A N 1
ATOM 536 C CA . GLN A 1 73 ? 2.643 -1.713 7.391 1.00 94.06 73 GLN A CA 1
ATOM 537 C C . GLN A 1 73 ? 1.857 -0.932 8.434 1.00 94.06 73 GLN A C 1
ATOM 539 O O . GLN A 1 73 ? 2.105 0.247 8.664 1.00 94.06 73 GLN A O 1
ATOM 544 N N . MET A 1 74 ? 0.904 -1.594 9.083 1.00 92.38 74 MET A N 1
ATOM 545 C CA . MET A 1 74 ? 0.062 -0.966 10.092 1.00 92.38 74 MET A CA 1
ATOM 546 C C . MET A 1 74 ? 0.158 -1.715 11.414 1.00 92.38 74 MET A C 1
ATOM 548 O O . MET A 1 74 ? 0.132 -2.945 11.459 1.00 92.38 74 MET A O 1
ATOM 552 N N . LYS A 1 75 ? 0.228 -0.958 12.509 1.00 90.75 75 LYS A N 1
ATOM 553 C CA . LYS A 1 75 ? 0.178 -1.485 13.869 1.00 90.75 75 LYS A CA 1
ATOM 554 C C . LYS A 1 75 ? -0.835 -0.706 14.693 1.00 90.75 75 LYS A C 1
ATOM 556 O O . LYS A 1 75 ? -0.607 0.452 15.035 1.00 90.75 75 LYS A O 1
ATOM 561 N N . SER A 1 76 ? -1.942 -1.360 15.025 1.00 89.69 76 SER A N 1
ATOM 562 C CA . SER A 1 76 ? -2.993 -0.796 15.870 1.00 89.69 76 SER A CA 1
ATOM 563 C C . SER A 1 76 ? -2.776 -1.169 17.336 1.00 89.69 76 SER A C 1
ATOM 565 O O . SER A 1 76 ? -2.492 -2.323 17.659 1.00 89.69 76 SER A O 1
ATOM 567 N N . TYR A 1 77 ? -2.923 -0.190 18.226 1.00 89.94 77 TYR A N 1
ATOM 568 C CA . TYR A 1 77 ? -2.999 -0.381 19.676 1.00 89.94 77 TYR A CA 1
ATOM 569 C C . TYR A 1 77 ? -4.379 0.005 20.230 1.00 89.94 77 TYR A C 1
ATOM 571 O O . TYR A 1 77 ? -4.526 0.185 21.442 1.00 89.94 77 TYR A O 1
ATOM 579 N N . LEU A 1 78 ? -5.380 0.119 19.349 1.00 89.31 78 LEU A N 1
ATOM 580 C CA . LEU A 1 78 ? -6.747 0.459 19.719 1.00 89.31 78 LEU A CA 1
ATOM 581 C C . LEU A 1 78 ? -7.407 -0.667 20.523 1.00 89.31 78 LEU A C 1
ATOM 583 O O . LEU A 1 78 ? -7.261 -1.856 20.238 1.00 89.31 78 LEU A O 1
ATOM 587 N N . THR A 1 79 ? -8.150 -0.294 21.552 1.00 89.38 79 THR A N 1
ATOM 588 C CA . THR 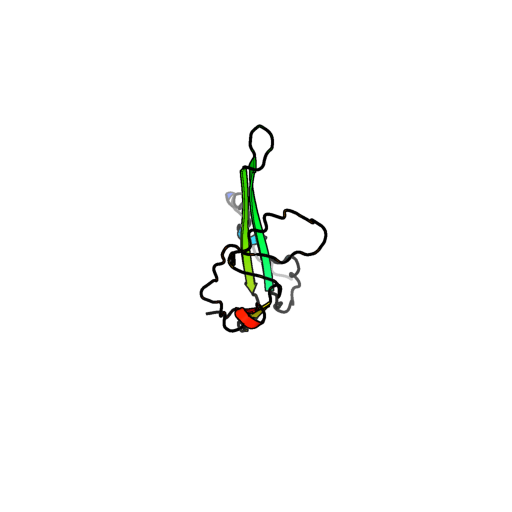A 1 79 ? -8.878 -1.218 22.411 1.00 89.38 79 THR A CA 1
ATOM 589 C C . THR A 1 79 ? -10.175 -1.658 21.734 1.00 89.38 79 THR A C 1
ATOM 591 O O . THR A 1 79 ? -10.903 -0.850 21.169 1.00 89.38 79 THR A O 1
ATOM 594 N N . GLY A 1 80 ? -10.482 -2.955 21.811 1.00 88.75 80 GLY A N 1
ATOM 595 C CA . GLY A 1 80 ? -11.677 -3.535 21.190 1.00 88.75 80 GLY A CA 1
ATOM 596 C C . GLY A 1 80 ? -11.520 -3.870 19.708 1.00 88.75 80 GLY A C 1
ATOM 597 O O . GLY A 1 80 ? -12.491 -4.320 19.116 1.00 88.75 80 GLY A O 1
ATOM 598 N N . ASN A 1 81 ? -10.318 -3.687 19.141 1.00 87.88 81 ASN A N 1
ATOM 599 C CA . ASN A 1 81 ? -10.003 -3.958 17.737 1.00 87.88 81 ASN A CA 1
ATOM 600 C C . ASN A 1 81 ? -11.073 -3.396 16.783 1.00 87.88 81 ASN A C 1
ATOM 602 O O . ASN A 1 81 ? -11.694 -4.160 16.041 1.00 87.88 81 ASN A O 1
ATOM 606 N N . PRO A 1 82 ? -11.344 -2.079 16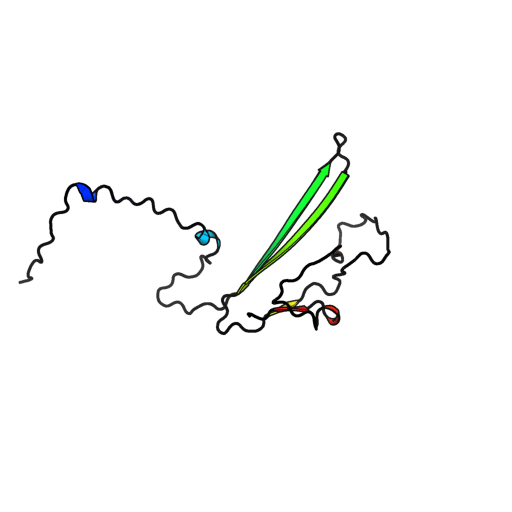.843 1.00 93.12 82 PRO A N 1
ATOM 607 C CA . PRO A 1 82 ? -12.336 -1.477 15.971 1.00 93.12 82 PRO A CA 1
ATOM 608 C C . PRO A 1 82 ? -11.939 -1.669 14.505 1.00 93.12 82 PRO A C 1
ATOM 610 O O . PRO A 1 82 ? -10.757 -1.792 14.179 1.00 93.12 82 PRO A O 1
ATOM 613 N N . GLU A 1 83 ? -12.938 -1.645 13.629 1.00 93.00 83 GLU A N 1
ATOM 614 C CA . GLU A 1 83 ? -12.718 -1.587 12.188 1.00 93.00 83 GLU A CA 1
ATOM 615 C C . GLU A 1 83 ? -11.925 -0.322 11.827 1.00 93.00 83 GLU A C 1
ATOM 617 O O . GLU A 1 83 ? -12.217 0.774 12.319 1.00 93.00 83 GLU A O 1
ATOM 622 N N . ILE A 1 84 ? -10.915 -0.476 10.970 1.00 94.19 84 ILE A N 1
ATOM 623 C CA . ILE A 1 84 ? -10.078 0.629 10.499 1.00 94.19 84 ILE A CA 1
ATOM 624 C C . ILE A 1 84 ? -10.303 0.793 9.002 1.00 94.19 84 ILE A C 1
ATOM 626 O O . ILE A 1 84 ? -10.193 -0.164 8.245 1.00 94.19 84 ILE A O 1
ATOM 630 N N . ARG A 1 85 ? -10.567 2.022 8.562 1.00 94.75 85 ARG A N 1
ATOM 631 C CA . ARG A 1 85 ? -10.677 2.364 7.141 1.00 94.75 85 ARG A CA 1
ATOM 632 C C . ARG A 1 85 ? -9.473 3.199 6.726 1.00 94.75 85 ARG A C 1
ATOM 634 O O . ARG A 1 85 ? -9.261 4.283 7.268 1.00 94.75 85 ARG A O 1
ATOM 641 N N . LEU A 1 86 ? -8.685 2.685 5.788 1.00 94.75 86 LEU A N 1
ATOM 642 C CA . LEU A 1 86 ? -7.537 3.367 5.197 1.00 94.75 86 LEU A CA 1
ATOM 643 C C . LEU A 1 86 ? -7.915 3.838 3.792 1.00 94.75 86 LEU A C 1
ATOM 645 O O . LEU A 1 86 ? -8.024 3.026 2.878 1.00 94.75 86 LEU A O 1
ATOM 649 N N . ALA A 1 87 ? -8.115 5.143 3.628 1.00 93.81 87 ALA A N 1
ATOM 650 C CA . ALA A 1 87 ? -8.338 5.751 2.321 1.00 93.81 87 ALA A CA 1
ATOM 651 C C . ALA A 1 87 ? -6.994 6.056 1.649 1.00 93.81 87 ALA A C 1
ATOM 653 O O . ALA A 1 87 ? -6.126 6.693 2.255 1.00 93.81 87 ALA A O 1
ATOM 654 N N . LEU A 1 88 ? -6.823 5.583 0.416 1.00 92.38 88 LEU A N 1
ATOM 655 C CA . LEU A 1 88 ? -5.704 5.952 -0.448 1.00 92.38 88 LEU A CA 1
ATOM 656 C C . LEU A 1 88 ? -6.101 7.141 -1.335 1.00 92.38 88 LEU A C 1
ATOM 658 O O . LEU A 1 88 ? -7.223 7.640 -1.263 1.00 92.38 88 LEU A O 1
ATOM 662 N N . ASN A 1 89 ? -5.182 7.609 -2.177 1.00 89.44 89 ASN A N 1
ATOM 663 C CA . ASN A 1 89 ? -5.496 8.666 -3.132 1.00 89.44 89 ASN A CA 1
ATOM 664 C C . ASN A 1 89 ? -6.603 8.209 -4.096 1.00 89.44 89 ASN A C 1
ATOM 666 O O . ASN A 1 89 ? -6.542 7.103 -4.631 1.00 89.44 89 ASN A O 1
ATOM 670 N N . GLU A 1 90 ? -7.579 9.075 -4.366 1.00 82.56 90 GLU A N 1
ATOM 671 C CA . GLU A 1 90 ? -8.705 8.773 -5.266 1.00 82.56 90 GLU A CA 1
ATOM 672 C C . GLU A 1 90 ? -8.253 8.516 -6.712 1.00 82.56 90 GLU A C 1
ATOM 674 O O . GLU A 1 90 ? -8.875 7.744 -7.440 1.00 82.56 90 GLU A O 1
ATOM 679 N N . ASP A 1 91 ? -7.143 9.134 -7.120 1.00 83.44 91 ASP A N 1
ATOM 680 C CA . ASP A 1 91 ? -6.546 8.967 -8.443 1.00 83.44 91 ASP A CA 1
ATOM 681 C C . ASP A 1 91 ? -5.593 7.766 -8.535 1.00 83.44 91 ASP A C 1
ATOM 683 O O . ASP A 1 91 ? -4.993 7.532 -9.583 1.00 83.44 91 ASP A O 1
ATOM 687 N N . LEU A 1 92 ? -5.487 6.954 -7.477 1.00 85.44 92 LEU A N 1
ATOM 688 C CA . LEU A 1 92 ? -4.753 5.697 -7.526 1.00 85.44 92 LEU A CA 1
ATOM 689 C C . LEU A 1 92 ? -5.350 4.792 -8.610 1.00 85.44 92 LEU A C 1
ATOM 691 O O . LEU A 1 92 ? -6.537 4.443 -8.584 1.00 85.44 92 LEU A O 1
ATOM 695 N N . SER A 1 93 ? -4.509 4.376 -9.550 1.00 84.06 93 SER A N 1
ATOM 696 C CA . SER A 1 93 ? -4.880 3.420 -10.593 1.00 84.06 93 SER A CA 1
ATOM 697 C C . SER A 1 93 ? -4.033 2.162 -10.472 1.00 84.06 93 SER A C 1
ATOM 699 O O . SER A 1 93 ? -2.841 2.241 -10.188 1.00 84.06 93 SER A O 1
ATOM 701 N N . ILE A 1 94 ? -4.659 0.998 -10.653 1.00 84.50 94 ILE A N 1
ATOM 702 C CA . ILE A 1 94 ? -3.982 -0.301 -10.649 1.00 84.50 94 ILE A CA 1
ATOM 703 C C . ILE A 1 94 ? -4.075 -0.901 -12.041 1.00 84.50 94 ILE A C 1
ATOM 705 O O . ILE A 1 94 ? -5.148 -0.943 -12.647 1.00 84.50 94 ILE A O 1
ATOM 709 N N . GLY A 1 95 ? -2.943 -1.397 -12.521 1.00 73.81 95 GLY A N 1
ATOM 710 C CA . GLY A 1 95 ? -2.825 -2.040 -13.811 1.00 73.81 95 GLY A CA 1
ATOM 711 C C . GLY A 1 95 ? -2.628 -1.047 -14.952 1.00 73.81 95 GLY A C 1
ATOM 712 O O . GLY A 1 95 ? -3.210 0.038 -15.033 1.00 73.81 95 GLY A O 1
ATOM 713 N N . ARG A 1 96 ? -1.800 -1.461 -15.910 1.00 61.06 96 ARG A N 1
ATOM 714 C CA . ARG A 1 96 ? -1.570 -0.720 -17.150 1.00 61.06 96 ARG A CA 1
ATOM 715 C C . ARG A 1 96 ? -2.760 -0.891 -18.086 1.00 61.06 96 ARG A C 1
ATOM 717 O O . ARG A 1 96 ? -2.759 -1.769 -18.948 1.00 61.06 96 ARG A O 1
ATOM 724 N N . THR A 1 97 ? -3.756 -0.017 -17.987 1.00 48.97 97 THR A N 1
ATOM 725 C CA . THR A 1 97 ? -4.762 0.104 -19.053 1.00 48.97 97 THR A CA 1
ATOM 726 C C . THR A 1 97 ? -4.135 0.813 -20.255 1.00 48.97 97 THR A C 1
ATOM 728 O O . THR A 1 97 ? -4.283 2.019 -20.418 1.00 48.97 97 THR A O 1
ATOM 731 N N . GLY A 1 98 ? -3.372 0.066 -21.063 1.00 48.03 98 GLY A N 1
ATOM 732 C CA . GLY A 1 98 ? -3.093 0.298 -22.492 1.00 48.03 98 GLY A CA 1
ATOM 733 C C . GLY A 1 98 ? -2.498 1.637 -22.955 1.00 48.03 98 GLY A C 1
ATOM 734 O O . GLY A 1 98 ? -2.253 1.791 -24.147 1.00 48.03 98 GLY A O 1
ATOM 735 N N . SER A 1 99 ? -2.248 2.595 -22.069 1.00 47.47 99 SER A N 1
ATOM 736 C CA . SER A 1 99 ? -1.741 3.915 -22.428 1.00 47.47 99 SER A CA 1
ATOM 737 C C . SER A 1 99 ? -0.255 3.933 -22.135 1.00 47.47 99 SER A C 1
ATOM 739 O O . SER A 1 99 ? 0.188 4.128 -21.007 1.00 47.47 99 SER A O 1
ATOM 741 N N . SER A 1 100 ? 0.524 3.642 -23.170 1.00 46.50 100 SER A N 1
ATOM 742 C CA . SER A 1 100 ? 1.969 3.813 -23.203 1.00 46.50 100 SER A CA 1
ATOM 743 C C . SER A 1 100 ? 2.330 5.287 -23.009 1.00 46.50 100 SER A C 1
ATOM 745 O O . SER A 1 100 ? 2.621 5.993 -23.970 1.00 46.50 100 SER A O 1
ATOM 747 N N . SER A 1 101 ? 2.317 5.750 -21.764 1.00 49.34 101 SER A N 1
ATOM 748 C CA . SER A 1 101 ? 2.854 7.046 -21.367 1.00 49.34 101 SER A CA 1
ATOM 749 C C . SER A 1 101 ? 4.237 6.829 -20.770 1.00 49.34 101 SER A C 1
ATOM 751 O O . SER A 1 101 ? 4.452 6.939 -19.571 1.00 49.34 101 SER A O 1
ATOM 753 N N . TYR A 1 102 ? 5.211 6.585 -21.650 1.00 43.81 102 TYR A N 1
ATOM 754 C CA . TYR A 1 102 ? 6.622 6.891 -21.385 1.00 43.81 102 TYR A CA 1
ATOM 755 C C . TYR A 1 102 ? 6.867 8.414 -21.372 1.00 43.81 102 TYR A C 1
ATOM 757 O O . TYR A 1 102 ? 7.939 8.887 -21.745 1.00 43.81 102 TYR A O 1
ATOM 765 N N . ASP A 1 103 ? 5.879 9.204 -20.949 1.00 44.09 103 ASP A N 1
ATOM 766 C CA . ASP A 1 103 ? 6.070 10.618 -20.688 1.00 44.09 103 ASP A CA 1
ATOM 767 C C . ASP A 1 103 ? 6.623 10.750 -19.274 1.00 44.09 103 ASP A C 1
ATOM 769 O O . ASP A 1 103 ? 5.916 10.986 -18.301 1.00 44.09 103 ASP A O 1
ATOM 773 N N . TYR A 1 104 ? 7.950 10.665 -19.191 1.00 48.44 104 TYR A N 1
ATOM 774 C CA . TYR A 1 104 ? 8.780 11.173 -18.094 1.00 48.44 104 TYR A CA 1
ATOM 775 C C . TYR A 1 104 ? 8.678 12.715 -17.974 1.00 48.44 104 TYR A C 1
ATOM 777 O O . TYR A 1 104 ? 9.657 13.410 -17.689 1.00 48.44 104 TYR A O 1
ATOM 785 N N . ARG A 1 105 ? 7.509 13.294 -18.276 1.00 44.81 105 ARG A N 1
ATOM 786 C CA . ARG A 1 105 ? 7.280 14.733 -18.305 1.00 44.81 105 ARG A CA 1
ATOM 787 C C . ARG A 1 105 ? 6.535 15.166 -17.052 1.00 44.81 105 ARG A C 1
ATOM 789 O O . ARG A 1 105 ? 5.359 14.883 -16.878 1.00 44.81 105 ARG A O 1
ATOM 796 N N . SER A 1 106 ? 7.269 15.957 -16.273 1.00 41.78 106 SER A N 1
ATOM 797 C CA . SER A 1 106 ? 6.829 16.848 -15.197 1.00 41.78 106 SER A CA 1
ATOM 798 C C . SER A 1 106 ? 6.921 16.287 -13.784 1.00 41.78 106 SER A C 1
ATOM 800 O O . SER A 1 106 ? 5.951 15.879 -13.160 1.00 41.78 106 SER A O 1
ATOM 802 N N . SER A 1 107 ? 8.117 16.456 -13.223 1.00 46.56 107 SER A N 1
ATOM 803 C CA . SER A 1 107 ? 8.402 16.502 -11.789 1.00 46.56 107 SER A CA 1
ATOM 804 C C . SER A 1 107 ? 7.815 17.756 -11.098 1.00 46.56 107 SER A C 1
ATOM 806 O O . SER A 1 107 ? 8.525 18.416 -10.337 1.00 46.56 107 SER A O 1
ATOM 808 N N . SER A 1 108 ? 6.577 18.173 -11.395 1.00 46.19 108 SER A N 1
ATOM 809 C CA . SER A 1 108 ? 6.072 19.479 -10.916 1.00 46.19 108 SER A CA 1
ATOM 810 C C . SER A 1 108 ? 4.631 19.529 -10.407 1.00 46.19 108 SER A C 1
ATOM 812 O O . SER A 1 108 ? 4.101 20.621 -10.222 1.00 46.19 108 SER A O 1
ATOM 814 N N . GLY A 1 109 ? 3.980 18.406 -10.136 1.00 44.09 109 GLY A N 1
ATOM 815 C CA . GLY A 1 109 ? 2.668 18.410 -9.489 1.00 44.09 109 GLY A CA 1
ATOM 816 C C . GLY A 1 109 ? 2.341 17.007 -9.031 1.00 44.09 109 GLY A C 1
ATOM 817 O O . GLY A 1 109 ? 2.685 16.081 -9.755 1.00 44.09 109 GLY A O 1
ATOM 818 N N . GLY A 1 110 ? 1.770 16.864 -7.829 1.00 53.91 110 GLY A N 1
ATOM 819 C CA . GLY A 1 110 ? 1.392 15.578 -7.238 1.00 53.91 110 GLY A CA 1
ATOM 820 C C . GLY A 1 110 ? 0.716 14.703 -8.285 1.00 53.91 110 GLY A C 1
ATOM 821 O O . GLY A 1 110 ? -0.404 14.984 -8.697 1.00 53.91 110 GLY A O 1
ATOM 822 N N . GLY A 1 111 ? 1.483 13.751 -8.805 1.00 61.66 111 GLY A N 1
ATOM 823 C CA . GLY A 1 111 ? 1.099 12.944 -9.943 1.00 61.66 111 GLY A CA 1
ATOM 824 C C . GLY A 1 111 ? 0.302 11.756 -9.457 1.00 61.66 111 GLY A C 1
ATOM 825 O O . GLY A 1 111 ? 0.641 11.156 -8.437 1.00 61.66 111 GLY A O 1
ATOM 826 N N . THR A 1 112 ? -0.730 11.429 -10.218 1.00 70.50 112 THR A N 1
ATOM 827 C CA . THR A 1 112 ? -1.471 10.177 -10.140 1.00 70.50 112 THR A CA 1
ATOM 828 C C . THR A 1 112 ? -0.522 9.008 -9.926 1.00 70.50 112 THR A C 1
ATOM 830 O O . THR A 1 112 ? 0.381 8.767 -10.730 1.00 70.50 112 THR A O 1
ATOM 833 N N . VAL A 1 113 ? -0.714 8.305 -8.810 1.00 81.81 113 VAL A N 1
ATOM 834 C CA . VAL A 1 113 ? 0.058 7.107 -8.483 1.00 81.81 113 VAL A CA 1
ATOM 835 C C . VAL A 1 113 ? -0.524 5.951 -9.288 1.00 81.81 113 VAL A C 1
ATOM 837 O O . VAL A 1 113 ? -1.706 5.623 -9.175 1.00 81.81 113 VAL A O 1
ATOM 840 N N . ILE A 1 114 ? 0.312 5.346 -10.125 1.00 86.25 114 ILE A N 1
ATOM 841 C CA . ILE A 1 114 ? -0.054 4.194 -10.946 1.00 86.25 114 ILE A CA 1
ATOM 842 C C . ILE A 1 114 ? 0.687 2.987 -10.382 1.00 86.25 114 ILE A C 1
ATOM 844 O O . ILE A 1 114 ? 1.917 2.953 -10.386 1.00 86.25 114 ILE A O 1
ATOM 848 N N . LEU A 1 115 ? -0.063 2.012 -9.883 1.00 89.00 115 LEU A N 1
ATOM 849 C CA . LEU A 1 115 ? 0.456 0.736 -9.415 1.00 89.00 115 LEU A CA 1
ATOM 850 C C . LEU A 1 115 ? 0.427 -0.257 -10.575 1.00 89.00 115 LEU A C 1
ATOM 852 O O . LEU A 1 115 ? -0.622 -0.474 -11.181 1.00 89.00 115 LEU A O 1
ATOM 856 N N . ASP A 1 116 ? 1.563 -0.878 -10.884 1.00 89.31 116 ASP A N 1
ATOM 857 C CA . ASP A 1 116 ? 1.594 -1.953 -11.881 1.00 89.31 116 ASP A CA 1
ATOM 858 C C . ASP A 1 116 ? 0.802 -3.177 -11.381 1.00 89.31 116 ASP A C 1
ATOM 860 O O . ASP A 1 116 ? 0.020 -3.751 -12.139 1.00 89.31 116 ASP A O 1
ATOM 864 N N . ASP A 1 117 ? 0.971 -3.529 -10.103 1.00 89.94 117 ASP A N 1
ATOM 865 C CA . ASP A 1 117 ? 0.232 -4.580 -9.398 1.00 89.94 117 ASP A CA 1
ATOM 866 C C . ASP A 1 117 ? 0.190 -4.278 -7.887 1.00 89.94 117 ASP A C 1
ATOM 868 O O . ASP A 1 117 ? 1.012 -3.511 -7.373 1.00 89.94 117 ASP A O 1
ATOM 872 N N . CYS A 1 118 ? -0.759 -4.871 -7.163 1.00 91.75 118 CYS A N 1
ATOM 873 C CA . CYS A 1 118 ? -0.842 -4.776 -5.709 1.00 91.75 118 CYS A CA 1
ATOM 874 C C . CYS A 1 118 ? -1.435 -6.043 -5.091 1.00 91.75 118 CYS A C 1
ATOM 876 O O . CYS A 1 118 ? -2.354 -6.653 -5.630 1.00 91.75 118 CYS A O 1
ATOM 878 N N . ASN A 1 119 ? -0.953 -6.392 -3.900 1.00 93.38 119 ASN A N 1
ATOM 879 C CA . ASN A 1 119 ? -1.473 -7.506 -3.117 1.00 93.38 119 ASN A CA 1
ATOM 880 C C . ASN A 1 119 ? -1.985 -6.995 -1.773 1.00 93.38 119 ASN A C 1
ATOM 882 O O . ASN A 1 119 ? -1.345 -6.160 -1.131 1.00 93.38 119 ASN A O 1
ATOM 886 N N . PHE A 1 120 ? -3.121 -7.528 -1.334 1.00 93.88 120 PHE A N 1
ATOM 887 C CA . PHE A 1 120 ? -3.736 -7.171 -0.061 1.00 93.88 120 PHE A CA 1
ATOM 888 C C . PHE A 1 120 ? -3.632 -8.326 0.930 1.00 93.88 120 PHE A C 1
ATOM 890 O O . PHE A 1 120 ? -3.673 -9.497 0.555 1.00 93.88 120 PHE A O 1
ATOM 897 N N . HIS A 1 121 ? -3.490 -7.986 2.210 1.00 94.31 121 HIS A N 1
ATOM 898 C CA . HIS A 1 121 ? -3.560 -8.970 3.282 1.00 94.31 121 HIS A CA 1
ATOM 899 C C . HIS A 1 121 ? -4.983 -9.543 3.380 1.00 94.31 121 HIS A C 1
ATOM 901 O O . HIS A 1 121 ? -5.954 -8.840 3.115 1.00 94.31 121 HIS A O 1
ATOM 907 N N . GLU A 1 122 ? -5.120 -10.794 3.820 1.00 92.12 122 GLU A N 1
ATOM 908 C CA . GLU A 1 122 ? -6.416 -11.491 3.928 1.00 92.12 122 GLU A CA 1
ATOM 909 C C . GLU A 1 122 ? -7.433 -10.794 4.846 1.00 92.12 122 GLU A C 1
ATOM 911 O O . GLU A 1 122 ? -8.636 -10.994 4.722 1.00 92.12 122 GLU A O 1
ATOM 916 N N . SER A 1 123 ? -6.950 -9.949 5.754 1.00 90.75 123 SER A N 1
ATOM 917 C CA . SER A 1 123 ? -7.765 -9.166 6.685 1.00 90.75 123 SER A CA 1
ATOM 918 C C . SER A 1 123 ? -8.330 -7.872 6.081 1.00 90.75 123 SER A C 1
ATOM 920 O O . SER A 1 123 ? -8.882 -7.046 6.811 1.00 90.75 123 SER A O 1
ATOM 922 N N . VAL A 1 124 ? -8.112 -7.634 4.784 1.00 94.50 124 VAL A N 1
ATOM 923 C CA . VAL A 1 124 ? -8.565 -6.433 4.077 1.00 94.50 124 VAL A CA 1
ATOM 924 C C . VAL A 1 124 ? -9.794 -6.759 3.237 1.00 94.50 124 VAL A C 1
ATOM 926 O O . VAL A 1 124 ? -9.747 -7.596 2.338 1.00 94.50 124 VAL A O 1
ATOM 929 N N . HIS A 1 125 ? -10.881 -6.039 3.488 1.00 94.75 125 HIS A N 1
ATOM 930 C CA . HIS A 1 125 ? -12.061 -6.019 2.636 1.00 94.75 125 HIS A CA 1
ATOM 931 C C . HIS A 1 125 ? -11.947 -4.901 1.596 1.00 94.75 125 HIS A C 1
ATOM 933 O O . HIS A 1 125 ? -11.564 -3.771 1.913 1.00 94.75 125 HIS A O 1
ATOM 939 N N . LEU A 1 126 ? -12.297 -5.234 0.352 1.00 94.12 126 LEU A N 1
ATOM 940 C CA . LEU A 1 126 ? -12.138 -4.372 -0.824 1.00 94.12 126 LEU A CA 1
ATOM 941 C C . LEU A 1 126 ? -13.469 -3.813 -1.349 1.00 94.12 126 LEU A C 1
ATOM 943 O O . LEU A 1 126 ? -13.492 -3.208 -2.414 1.00 94.12 126 LEU A O 1
ATOM 947 N N . ASP A 1 127 ? -14.568 -3.976 -0.608 1.00 93.69 127 ASP A N 1
ATOM 948 C CA . ASP A 1 127 ? -15.923 -3.622 -1.066 1.00 93.69 127 ASP A CA 1
ATOM 949 C C . ASP A 1 127 ? -16.055 -2.151 -1.499 1.00 93.69 127 ASP A C 1
ATOM 951 O O . ASP A 1 127 ? -16.786 -1.835 -2.437 1.00 93.69 127 ASP A O 1
ATOM 955 N N . SER A 1 128 ? -15.323 -1.252 -0.836 1.00 91.81 128 SER A N 1
ATOM 956 C CA . SER A 1 128 ? -15.302 0.183 -1.152 1.00 91.81 128 SER A CA 1
ATOM 957 C C . SER A 1 128 ? -14.116 0.595 -2.027 1.00 91.81 128 SER A C 1
ATOM 959 O O . SER A 1 128 ? -14.071 1.726 -2.509 1.00 91.81 128 SER A O 1
ATOM 961 N N . PHE A 1 129 ? -13.160 -0.302 -2.269 1.00 91.31 129 PHE A N 1
ATOM 962 C CA . PHE A 1 129 ? -11.895 0.050 -2.906 1.00 91.31 129 PHE A CA 1
ATOM 963 C C . PHE A 1 129 ? -12.083 0.553 -4.345 1.00 91.31 129 PHE A C 1
ATOM 965 O O . PHE A 1 129 ? -11.462 1.536 -4.757 1.00 91.31 129 PHE A O 1
ATOM 972 N N . ASP A 1 130 ? -12.999 -0.055 -5.099 1.00 87.00 130 ASP A N 1
ATOM 973 C CA . ASP A 1 130 ? -13.295 0.367 -6.471 1.00 87.00 130 ASP A CA 1
ATOM 974 C C . ASP A 1 130 ? -13.974 1.744 -6.547 1.00 87.00 130 ASP A C 1
ATOM 976 O O . ASP A 1 130 ? -13.825 2.434 -7.558 1.00 87.00 130 ASP A O 1
ATOM 980 N N . ILE A 1 131 ? -14.673 2.154 -5.481 1.00 87.81 131 ILE A N 1
ATOM 981 C CA . ILE A 1 131 ? -15.487 3.375 -5.424 1.00 87.81 131 ILE A CA 1
ATOM 982 C C . ILE A 1 131 ? -14.651 4.572 -4.973 1.00 87.81 131 ILE A C 1
ATOM 984 O O . ILE A 1 131 ? -14.618 5.589 -5.661 1.00 87.81 131 ILE A O 1
ATOM 988 N N . ASP A 1 132 ? -14.010 4.456 -3.810 1.00 88.44 132 ASP A N 1
ATOM 989 C CA . ASP A 1 132 ? -13.346 5.574 -3.126 1.00 88.44 132 ASP A CA 1
ATOM 990 C C . ASP A 1 132 ? -11.909 5.244 -2.694 1.00 88.44 132 ASP A C 1
ATOM 992 O O . ASP A 1 132 ? -11.320 5.962 -1.890 1.00 88.44 132 ASP A O 1
ATOM 996 N N . ARG A 1 133 ? -11.335 4.148 -3.220 1.00 91.06 133 ARG A N 1
ATOM 997 C CA . ARG A 1 133 ? -9.976 3.679 -2.891 1.00 91.06 133 ARG A CA 1
ATOM 998 C C . ARG A 1 133 ? -9.771 3.453 -1.389 1.00 91.06 133 ARG A C 1
ATOM 1000 O O . ARG A 1 133 ? -8.645 3.536 -0.891 1.00 91.06 133 ARG A O 1
ATOM 1007 N N . THR A 1 134 ? -10.843 3.113 -0.668 1.00 94.25 134 THR A N 1
ATOM 1008 C CA . THR A 1 134 ? -10.781 2.755 0.752 1.00 94.25 134 THR A CA 1
ATOM 1009 C C . THR A 1 134 ? -10.573 1.262 0.957 1.00 94.25 134 THR A C 1
ATOM 1011 O O . THR A 1 134 ? -11.326 0.432 0.448 1.00 94.25 134 THR A O 1
ATOM 1014 N N . LEU A 1 135 ? -9.589 0.935 1.790 1.00 94.88 135 LEU A N 1
ATOM 1015 C CA . LEU A 1 135 ? -9.355 -0.394 2.341 1.00 94.88 135 LEU A CA 1
ATOM 1016 C C . LEU A 1 135 ? -9.999 -0.493 3.724 1.00 94.88 135 LEU A C 1
ATOM 1018 O O . LEU A 1 135 ? -9.731 0.346 4.588 1.00 94.88 135 LEU A O 1
ATOM 1022 N N . THR A 1 136 ? -10.801 -1.528 3.960 1.00 95.19 136 THR A N 1
ATOM 1023 C CA . THR A 1 136 ? -11.377 -1.796 5.284 1.00 95.19 136 THR A CA 1
ATOM 1024 C C . THR A 1 136 ? -10.610 -2.934 5.946 1.00 95.19 136 THR A C 1
ATOM 1026 O O . THR A 1 136 ? -10.611 -4.057 5.454 1.00 95.19 136 THR A O 1
ATOM 1029 N N . LEU A 1 137 ? -9.939 -2.646 7.057 1.00 93.25 137 LEU A N 1
ATOM 1030 C CA . LEU A 1 137 ? -9.170 -3.607 7.834 1.00 93.25 137 LEU A CA 1
ATOM 1031 C C . LEU A 1 137 ? -10.002 -4.080 9.024 1.00 93.25 137 LEU A C 1
ATOM 1033 O O . LEU A 1 137 ? -10.381 -3.282 9.889 1.00 93.25 137 LEU A O 1
ATOM 1037 N N . VAL A 1 138 ? -10.226 -5.387 9.088 1.00 86.56 138 VAL A N 1
ATOM 1038 C CA . VAL A 1 138 ? -10.846 -6.047 10.237 1.00 86.56 138 VAL A CA 1
ATOM 1039 C C . VAL A 1 138 ? -9.790 -6.867 10.964 1.00 86.56 138 VAL A C 1
ATOM 1041 O O . VAL A 1 138 ? -8.999 -7.571 10.343 1.00 86.56 138 VAL A O 1
ATOM 1044 N N . SER A 1 139 ? -9.728 -6.758 12.291 1.00 69.00 139 SER A N 1
ATOM 1045 C CA . SER A 1 139 ? -8.885 -7.668 13.066 1.00 69.00 139 SER A CA 1
ATOM 1046 C C . SER A 1 139 ? -9.604 -9.007 13.151 1.00 69.00 139 SER A C 1
ATOM 1048 O O . SER A 1 139 ? -10.614 -9.106 13.849 1.00 69.00 139 SER A O 1
ATOM 1050 N N . THR A 1 140 ? -9.099 -10.010 12.437 1.00 57.69 140 THR A N 1
ATOM 1051 C CA . THR A 1 140 ? -9.495 -11.411 12.627 1.00 57.69 140 THR A CA 1
ATOM 1052 C C . THR A 1 140 ? -9.123 -11.909 14.022 1.00 57.69 140 THR A C 1
ATOM 1054 O O . THR A 1 140 ? -8.155 -11.367 14.616 1.00 57.69 140 THR A O 1
#

pLDDT: mean 74.65, std 20.45, range [40.09, 97.31]

InterPro domains:
  IPR001392 Clathrin adaptor, mu subunit [PR00314] (33-61)
  IPR001392 Clathrin adaptor, mu subunit [PR00314] (115-140)
  IPR028565 Mu homology domain [PF00928] (40-138)
  IPR028565 Mu homology domain [PS51072] (42-140)
  IPR036168 AP-2 complex subunit mu, C-terminal superfamily [SSF49447] (41-138)
  IPR050431 Adaptor complexes medium subunit [PTHR10529] (26-138)

Organism: Zea mays (NCBI:txid4577)

Radius of gyration: 26.66 Å; chains: 1; bounding box: 48×34×93 Å

Foldseek 3Di:
DDDDDDDDDDDPVVVPPPPPPPPPPCVVPDDPPDDDPVDDQDFDKDKDKDKDWDWDADPVGHTPDTDIDIDIDMDGPHPPQDKDKDFDDQLEAEAPPPDPPPPPDDPDDDDRHYHNHDDDDPQWDCPCCVPGNIIIGGDD